Protein AF-A0A3D1BL23-F1 (afdb_monomer_lite)

Structure (mmCIF, N/CA/C/O backbone):
data_AF-A0A3D1BL23-F1
#
_entry.id   AF-A0A3D1BL23-F1
#
loop_
_atom_site.group_PDB
_atom_site.id
_atom_site.type_symbol
_atom_site.label_atom_id
_atom_site.label_alt_id
_atom_site.label_comp_id
_atom_site.label_asym_id
_atom_site.label_entity_id
_atom_site.label_seq_id
_atom_site.pdbx_PDB_ins_code
_atom_site.Cartn_x
_atom_site.Cartn_y
_atom_site.Cartn_z
_atom_site.occupancy
_atom_site.B_iso_or_equiv
_atom_site.auth_seq_id
_atom_site.auth_comp_id
_atom_site.auth_asym_id
_atom_site.auth_atom_id
_atom_site.pdbx_PDB_model_num
ATOM 1 N N . MET A 1 1 ? 19.095 0.048 10.665 1.00 53.22 1 MET A N 1
ATOM 2 C CA . MET A 1 1 ? 18.058 0.632 11.537 1.00 53.22 1 MET A CA 1
ATOM 3 C C . MET A 1 1 ? 16.745 0.515 10.793 1.00 53.22 1 MET A C 1
ATOM 5 O O . MET A 1 1 ? 16.735 0.806 9.604 1.00 53.22 1 MET A O 1
ATOM 9 N N . GLU A 1 2 ? 15.693 0.017 11.433 1.00 65.81 2 GLU A N 1
ATOM 10 C CA . GLU A 1 2 ? 14.352 0.005 10.842 1.00 65.81 2 GLU A CA 1
ATOM 11 C C . GLU A 1 2 ? 13.846 1.453 10.777 1.00 65.81 2 GLU A C 1
ATOM 13 O O . GLU A 1 2 ? 13.787 2.131 11.804 1.00 65.81 2 GLU A O 1
ATOM 18 N N . LYS A 1 3 ? 13.578 1.963 9.569 1.00 76.31 3 LYS A N 1
ATOM 19 C CA . LYS A 1 3 ? 13.013 3.302 9.367 1.00 76.31 3 LYS A CA 1
ATOM 20 C C . LYS A 1 3 ? 11.494 3.176 9.291 1.00 76.31 3 LYS A C 1
ATOM 22 O O . LYS A 1 3 ? 10.976 2.511 8.401 1.00 76.31 3 LYS A O 1
ATOM 27 N N . THR A 1 4 ? 10.795 3.828 10.214 1.00 84.38 4 THR A N 1
ATOM 28 C CA . THR A 1 4 ? 9.339 4.014 10.164 1.00 84.38 4 THR A CA 1
ATOM 29 C C . THR A 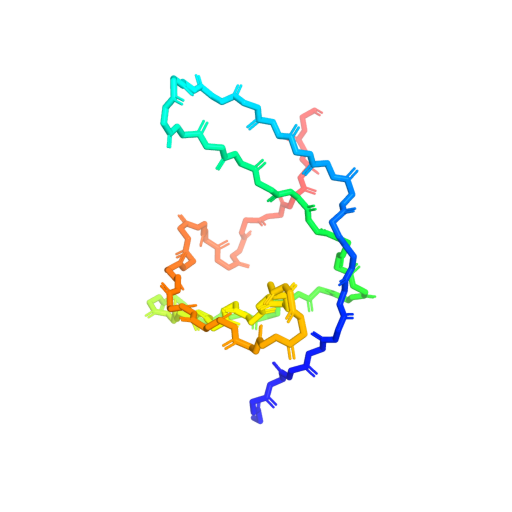1 4 ? 9.058 5.502 10.048 1.00 84.38 4 THR A C 1
ATOM 31 O O . THR A 1 4 ? 9.647 6.296 10.781 1.00 84.38 4 THR A O 1
ATOM 34 N N . PHE A 1 5 ? 8.161 5.879 9.143 1.00 87.50 5 PHE A N 1
ATOM 35 C CA . PHE A 1 5 ? 7.722 7.259 8.984 1.00 87.50 5 PHE A CA 1
ATOM 36 C C . PHE A 1 5 ? 6.217 7.311 8.735 1.00 87.50 5 PHE A C 1
ATOM 38 O O . PHE A 1 5 ? 5.626 6.385 8.179 1.00 87.50 5 PHE A O 1
ATOM 45 N N . GLU A 1 6 ? 5.598 8.411 9.154 1.00 88.69 6 GLU A N 1
ATOM 46 C CA . GLU A 1 6 ? 4.208 8.700 8.826 1.00 88.69 6 GLU A CA 1
ATOM 47 C C . GLU A 1 6 ? 4.134 9.466 7.506 1.00 88.69 6 GLU A C 1
ATOM 49 O O . GLU A 1 6 ? 4.940 10.354 7.227 1.00 88.69 6 GLU A O 1
ATOM 54 N N . THR A 1 7 ? 3.145 9.132 6.683 1.00 88.56 7 THR A N 1
ATOM 55 C CA . THR A 1 7 ? 2.914 9.804 5.406 1.00 88.56 7 THR A CA 1
ATOM 56 C C . THR A 1 7 ? 1.426 9.865 5.069 1.00 88.56 7 THR A C 1
ATOM 58 O O . THR A 1 7 ? 0.592 9.241 5.729 1.00 88.56 7 THR A O 1
ATOM 61 N N . LYS A 1 8 ? 1.079 10.650 4.048 1.00 86.38 8 LYS A N 1
ATOM 62 C CA . LYS A 1 8 ? -0.286 10.834 3.555 1.00 86.38 8 LYS A CA 1
ATOM 63 C C . LYS A 1 8 ? -0.461 10.149 2.204 1.00 86.38 8 LYS A C 1
ATOM 65 O O . LYS A 1 8 ? 0.450 10.122 1.377 1.00 86.38 8 LYS A O 1
ATOM 70 N N . VAL A 1 9 ? -1.666 9.633 1.973 1.00 88.75 9 VAL A N 1
ATOM 71 C CA . VAL A 1 9 ? -2.093 9.191 0.642 1.00 88.75 9 VAL A CA 1
ATOM 72 C C . VAL A 1 9 ? -2.272 10.432 -0.229 1.00 88.75 9 VAL A C 1
ATOM 74 O O . VAL A 1 9 ? -3.037 11.325 0.133 1.00 88.75 9 VAL A O 1
ATOM 77 N N . ILE A 1 10 ? -1.571 10.483 -1.358 1.00 92.81 10 ILE A N 1
ATOM 78 C CA . ILE A 1 10 ? -1.659 11.581 -2.332 1.00 92.81 10 ILE A CA 1
ATOM 79 C C . ILE A 1 10 ? -2.597 11.245 -3.493 1.00 92.81 10 ILE A C 1
ATOM 81 O O . ILE A 1 10 ? -3.190 12.143 -4.080 1.00 92.81 10 ILE A O 1
ATOM 85 N N . GLU A 1 11 ? -2.770 9.958 -3.805 1.00 93.12 11 GLU A N 1
ATOM 86 C CA . GLU A 1 11 ? -3.648 9.513 -4.885 1.00 93.12 11 GLU A CA 1
ATOM 87 C C . GLU A 1 11 ? -4.191 8.106 -4.613 1.00 93.12 11 GLU A C 1
ATOM 89 O O . GLU A 1 11 ? -3.479 7.234 -4.104 1.00 93.12 11 GLU A O 1
ATOM 94 N N . VAL A 1 12 ? -5.451 7.878 -4.992 1.00 93.06 12 VAL A N 1
ATOM 95 C CA . VAL A 1 12 ? -6.094 6.560 -4.991 1.00 93.06 12 VAL A CA 1
ATOM 96 C C . VAL A 1 12 ? -6.596 6.267 -6.400 1.00 93.06 12 VAL A C 1
ATOM 98 O O . VAL A 1 12 ? -7.488 6.950 -6.895 1.00 93.06 12 VAL A O 1
ATOM 101 N N . ILE A 1 13 ? -6.051 5.227 -7.028 1.00 95.31 13 ILE A N 1
ATOM 102 C CA . ILE A 1 13 ? -6.380 4.828 -8.400 1.00 95.31 1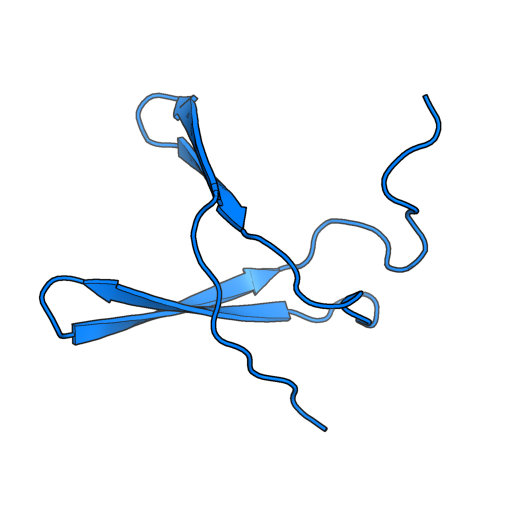3 ILE A CA 1
ATOM 103 C C . ILE A 1 13 ? -7.157 3.511 -8.355 1.00 95.31 13 ILE A C 1
ATOM 105 O O . ILE A 1 13 ? -6.634 2.491 -7.901 1.00 95.31 13 ILE A O 1
ATOM 109 N N . GLN A 1 14 ? -8.395 3.501 -8.850 1.00 96.19 14 GLN A N 1
ATOM 110 C CA . GLN A 1 14 ? -9.154 2.264 -9.054 1.00 96.19 14 GLN A CA 1
ATOM 111 C C . GLN A 1 14 ? -8.615 1.541 -10.299 1.00 96.19 14 GLN A C 1
ATOM 113 O O . GLN A 1 14 ? -8.634 2.108 -11.387 1.00 96.19 14 GLN A O 1
ATOM 118 N N . ARG A 1 15 ? -8.129 0.302 -10.156 1.00 95.94 15 ARG A N 1
ATOM 119 C CA . ARG A 1 15 ? -7.569 -0.487 -11.272 1.00 95.94 15 ARG A CA 1
ATOM 120 C C . ARG A 1 15 ? -8.565 -1.501 -11.838 1.00 95.94 15 ARG A C 1
ATOM 122 O O . ARG A 1 15 ? -8.637 -1.665 -13.047 1.00 95.94 15 ARG A O 1
ATOM 129 N N . ALA A 1 16 ? -9.327 -2.157 -10.966 1.00 96.56 16 ALA A N 1
ATOM 130 C CA . ALA A 1 16 ? -10.384 -3.118 -11.300 1.00 96.56 16 ALA A CA 1
ATOM 131 C C . ALA A 1 16 ? -11.436 -3.119 -10.183 1.00 96.56 16 ALA A C 1
ATOM 133 O O . ALA A 1 16 ? -11.244 -2.410 -9.204 1.00 96.56 16 ALA A O 1
ATOM 134 N N . HIS A 1 17 ? -12.518 -3.898 -10.279 1.00 94.25 17 HIS A N 1
ATOM 135 C CA . HIS A 1 17 ? -13.596 -3.923 -9.271 1.00 94.25 17 HIS A CA 1
ATOM 136 C C . HIS A 1 17 ? -13.087 -4.070 -7.818 1.00 94.25 17 HIS A C 1
ATOM 138 O O . HIS A 1 17 ? -13.550 -3.365 -6.923 1.00 94.25 17 HIS A O 1
ATOM 144 N N . ASP A 1 18 ? -12.078 -4.909 -7.597 1.00 95.44 18 ASP A N 1
ATOM 145 C CA . ASP A 1 18 ? -11.502 -5.260 -6.294 1.00 95.44 18 ASP A CA 1
ATOM 146 C C . ASP A 1 18 ? -10.036 -4.819 -6.110 1.00 95.44 18 ASP A C 1
ATOM 148 O O . ASP A 1 18 ? -9.443 -5.062 -5.059 1.00 95.44 18 ASP A O 1
ATOM 152 N N . ILE A 1 19 ? -9.454 -4.115 -7.089 1.00 93.62 19 ILE A N 1
ATOM 153 C CA . ILE A 1 19 ? -8.045 -3.696 -7.064 1.00 93.62 19 ILE A CA 1
ATOM 154 C C . ILE A 1 19 ? -7.941 -2.170 -7.042 1.00 93.62 19 ILE A C 1
ATOM 156 O O . ILE A 1 19 ? -8.453 -1.478 -7.928 1.00 93.62 19 ILE A O 1
ATOM 160 N N . LYS A 1 20 ? -7.198 -1.643 -6.061 1.00 92.75 20 LYS A N 1
ATOM 161 C CA . LYS A 1 20 ? -6.832 -0.223 -5.960 1.00 92.75 20 LYS A CA 1
ATOM 162 C C . LYS A 1 20 ? -5.327 -0.059 -5.779 1.00 92.75 20 LYS A C 1
ATOM 164 O O . LYS A 1 20 ? -4.699 -0.829 -5.057 1.00 92.75 20 LYS A O 1
ATOM 169 N N . SER A 1 21 ? -4.768 0.976 -6.394 1.00 91.62 21 SER A N 1
ATOM 170 C CA . SER A 1 21 ? -3.415 1.456 -6.114 1.00 91.62 21 SER A CA 1
ATOM 171 C C . SER A 1 21 ? -3.491 2.703 -5.237 1.00 91.62 21 SER A C 1
ATOM 173 O O . SER A 1 21 ? -4.329 3.573 -5.470 1.00 91.62 21 SER A O 1
ATOM 175 N N . PHE A 1 22 ? -2.590 2.806 -4.265 1.00 89.75 22 PHE A N 1
ATOM 176 C CA . PHE A 1 22 ? -2.438 3.975 -3.402 1.00 89.75 22 PHE A CA 1
ATOM 177 C C . PHE A 1 22 ? -1.047 4.552 -3.627 1.00 89.75 22 PHE A C 1
ATOM 179 O O . PHE A 1 22 ? -0.069 3.805 -3.622 1.00 89.75 22 PHE A O 1
ATOM 186 N N . ARG A 1 23 ? -0.957 5.865 -3.829 1.00 89.38 23 ARG A N 1
ATOM 187 C CA . ARG A 1 23 ? 0.320 6.581 -3.857 1.00 89.38 23 ARG A CA 1
ATOM 188 C C . ARG A 1 23 ? 0.484 7.365 -2.566 1.00 89.38 23 ARG A C 1
ATOM 190 O O . ARG A 1 23 ? -0.475 7.963 -2.077 1.00 89.38 23 ARG A O 1
ATOM 197 N N . PHE A 1 24 ? 1.702 7.376 -2.044 1.00 86.69 24 PHE A N 1
ATOM 198 C CA . PHE A 1 24 ? 2.078 8.064 -0.814 1.00 86.69 24 PHE A CA 1
ATOM 199 C C . PHE A 1 24 ? 3.180 9.077 -1.118 1.00 86.69 24 PHE A C 1
ATOM 201 O O . PHE A 1 24 ? 3.998 8.839 -2.005 1.00 86.69 24 PHE A O 1
ATOM 208 N N . SER A 1 25 ? 3.224 10.187 -0.383 1.00 85.88 25 SER A N 1
ATOM 209 C CA . SER A 1 25 ? 4.371 11.098 -0.444 1.00 85.88 25 SER A CA 1
ATOM 210 C C . SER A 1 25 ? 5.575 10.472 0.268 1.00 85.88 25 SER A C 1
ATOM 212 O O . SER A 1 25 ? 5.489 10.165 1.456 1.00 85.88 25 SER A O 1
ATOM 214 N N . ALA A 1 26 ? 6.701 10.287 -0.411 1.00 78.88 26 ALA A N 1
ATOM 215 C CA . ALA A 1 26 ? 7.954 9.959 0.265 1.00 78.88 26 ALA A CA 1
ATOM 216 C C . ALA A 1 26 ? 8.619 11.267 0.724 1.00 78.88 26 ALA A C 1
ATOM 218 O O . ALA A 1 26 ? 8.743 12.199 -0.067 1.00 78.88 26 ALA A O 1
ATOM 219 N N . ALA A 1 27 ? 8.976 11.370 2.008 1.00 70.94 27 ALA A N 1
ATOM 220 C CA . ALA A 1 27 ? 9.667 12.553 2.539 1.00 70.94 27 ALA A CA 1
ATOM 221 C C . ALA A 1 27 ? 11.167 12.556 2.190 1.00 70.94 27 ALA A C 1
ATOM 223 O O . ALA A 1 27 ? 11.796 13.609 2.162 1.00 70.94 27 ALA A O 1
ATOM 224 N N . GLU A 1 28 ? 11.718 11.373 1.933 1.00 75.88 28 GLU A N 1
ATOM 225 C CA . GLU A 1 28 ? 13.103 11.110 1.557 1.00 75.88 28 GLU A CA 1
ATOM 226 C C . GLU A 1 28 ? 13.147 9.872 0.652 1.00 75.88 28 GLU A C 1
ATOM 228 O O . GLU A 1 28 ? 12.189 9.089 0.624 1.00 75.88 28 GLU A O 1
ATOM 233 N N . ASP A 1 29 ? 14.256 9.690 -0.064 1.00 76.44 29 ASP A N 1
ATOM 234 C CA . ASP A 1 29 ? 14.504 8.461 -0.811 1.00 76.44 29 ASP A CA 1
ATOM 235 C C . ASP A 1 29 ? 14.541 7.264 0.148 1.00 76.44 29 ASP A C 1
ATOM 237 O O . ASP A 1 29 ? 15.180 7.285 1.206 1.00 76.44 29 ASP A O 1
ATOM 241 N N . ILE A 1 30 ? 13.802 6.213 -0.210 1.00 78.75 30 ILE A N 1
ATOM 242 C CA . ILE A 1 30 ? 13.691 5.002 0.600 1.00 78.75 30 ILE A CA 1
ATOM 243 C C . ILE A 1 30 ? 14.698 3.989 0.071 1.00 78.75 30 ILE A C 1
ATOM 245 O O . ILE A 1 30 ? 14.444 3.307 -0.920 1.00 78.75 30 ILE A O 1
ATOM 249 N N . ASP A 1 31 ? 15.820 3.855 0.771 1.00 82.50 31 ASP A N 1
ATOM 250 C CA . ASP A 1 31 ? 16.789 2.798 0.499 1.00 82.50 31 ASP A CA 1
ATOM 251 C C . ASP A 1 31 ? 16.261 1.438 0.975 1.00 82.50 31 ASP A C 1
ATOM 253 O O . ASP A 1 31 ? 15.881 1.262 2.137 1.00 82.50 31 ASP A O 1
ATOM 257 N N . PHE A 1 32 ? 16.298 0.439 0.094 1.00 84.25 32 PHE A N 1
ATOM 258 C CA . PHE A 1 32 ? 15.983 -0.950 0.426 1.00 84.25 32 PHE A CA 1
ATOM 259 C C . PHE A 1 32 ? 16.893 -1.922 -0.335 1.00 84.25 32 PHE A C 1
ATOM 261 O O . PHE A 1 32 ? 17.443 -1.615 -1.389 1.00 84.25 32 PHE A O 1
ATOM 268 N N . LYS A 1 33 ? 17.073 -3.126 0.208 1.00 85.75 33 LYS A N 1
ATOM 269 C CA . LYS A 1 33 ? 17.790 -4.231 -0.436 1.00 85.75 33 LYS A CA 1
ATOM 270 C C . LYS A 1 33 ? 16.812 -5.113 -1.219 1.00 85.75 33 LYS A C 1
ATOM 272 O O . LYS A 1 33 ? 15.669 -5.281 -0.783 1.00 85.75 33 LYS A O 1
ATOM 277 N N . PRO A 1 34 ? 17.254 -5.755 -2.317 1.00 84.50 34 PRO A N 1
ATOM 278 C CA . PRO A 1 34 ? 16.428 -6.723 -3.030 1.00 84.50 34 PRO A CA 1
ATOM 279 C C . PRO A 1 34 ? 15.913 -7.825 -2.093 1.00 84.50 34 PRO A C 1
ATOM 281 O O . PRO A 1 34 ? 16.660 -8.338 -1.258 1.00 84.50 34 PRO A O 1
ATOM 284 N N . GLY A 1 35 ? 14.633 -8.180 -2.227 1.00 85.25 35 GLY A N 1
ATOM 285 C CA . GLY A 1 35 ? 13.978 -9.205 -1.406 1.00 85.25 35 GLY A CA 1
ATOM 286 C C . GLY A 1 35 ? 13.464 -8.727 -0.041 1.00 85.25 35 GLY A C 1
ATOM 287 O O . GLY A 1 35 ? 12.885 -9.528 0.691 1.00 85.25 35 GLY A O 1
ATOM 288 N N . GLN A 1 36 ? 13.636 -7.449 0.315 1.00 89.75 36 GLN A N 1
ATOM 289 C CA . GLN A 1 36 ? 12.995 -6.882 1.504 1.00 89.75 36 GLN A CA 1
ATOM 290 C C . GLN A 1 36 ? 11.498 -6.607 1.287 1.00 89.75 36 GLN A C 1
ATOM 292 O O . GLN A 1 36 ? 10.999 -6.493 0.166 1.00 89.75 36 GLN A O 1
ATOM 297 N N . PHE A 1 37 ? 10.783 -6.487 2.401 1.00 90.25 37 PHE A N 1
ATOM 298 C CA . PHE A 1 37 ? 9.377 -6.107 2.470 1.00 90.25 37 PHE A CA 1
ATOM 299 C C . PHE A 1 37 ? 9.222 -4.898 3.396 1.00 90.25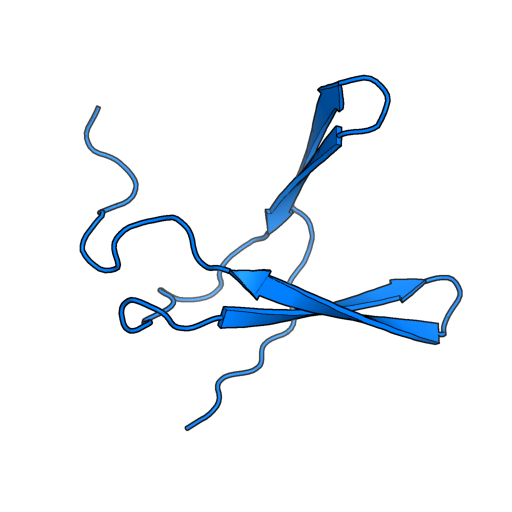 37 PHE A C 1
ATOM 301 O O . PHE A 1 37 ? 10.114 -4.599 4.191 1.00 90.25 37 PHE A O 1
ATOM 308 N N . PHE A 1 38 ? 8.072 -4.234 3.324 1.00 88.75 38 PHE A N 1
ATOM 309 C CA . PHE A 1 38 ? 7.682 -3.197 4.277 1.00 88.75 38 PHE A CA 1
ATOM 310 C C . PHE A 1 38 ? 6.344 -3.538 4.936 1.00 88.75 38 PHE A C 1
ATOM 312 O O . PHE A 1 38 ? 5.567 -4.357 4.431 1.00 88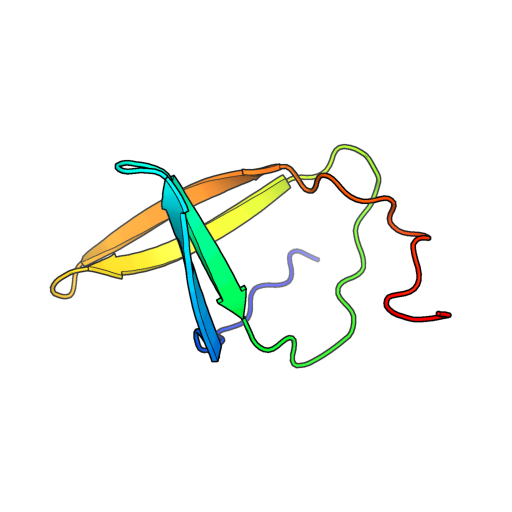.75 38 PHE A O 1
ATOM 319 N N . VAL A 1 39 ? 6.076 -2.911 6.080 1.00 91.88 39 VAL A N 1
ATOM 320 C CA . VAL A 1 39 ? 4.788 -3.003 6.773 1.00 91.88 39 VAL A CA 1
ATOM 321 C C . VAL A 1 39 ? 4.039 -1.699 6.560 1.00 91.88 39 VAL A C 1
ATOM 323 O O . VAL A 1 39 ? 4.531 -0.630 6.909 1.00 91.88 39 VAL A O 1
ATOM 326 N N . LEU A 1 40 ? 2.837 -1.787 5.997 1.00 90.50 40 LEU A N 1
ATOM 327 C CA . LEU A 1 40 ? 1.917 -0.661 5.928 1.00 90.50 40 LEU A CA 1
ATOM 328 C C . LEU A 1 40 ? 0.945 -0.746 7.101 1.00 90.50 40 LEU A C 1
ATOM 330 O O . LEU A 1 40 ? 0.217 -1.734 7.224 1.00 90.50 40 LEU A O 1
ATOM 334 N N . THR A 1 41 ? 0.897 0.310 7.909 1.00 91.25 41 THR A N 1
ATOM 335 C CA . THR A 1 41 ? -0.110 0.490 8.958 1.00 91.25 41 THR A CA 1
ATOM 336 C C . THR A 1 41 ? -1.069 1.598 8.548 1.00 91.25 41 THR A C 1
ATOM 338 O O . THR A 1 41 ? -0.651 2.716 8.260 1.00 91.25 41 THR A O 1
ATOM 341 N N . ILE A 1 42 ? -2.366 1.297 8.531 1.00 86.75 42 ILE A N 1
ATOM 342 C CA . ILE A 1 42 ? -3.434 2.267 8.277 1.00 86.75 42 ILE A CA 1
ATOM 343 C C . ILE A 1 42 ? -4.407 2.300 9.452 1.00 86.75 42 ILE A C 1
ATOM 345 O O . ILE A 1 42 ? -4.788 1.262 9.990 1.00 86.75 42 ILE A O 1
ATOM 349 N N . LYS A 1 43 ? -4.852 3.501 9.831 1.00 84.69 43 LYS A N 1
ATOM 350 C CA . LYS A 1 43 ? -5.899 3.674 10.842 1.00 84.69 43 LYS A CA 1
ATOM 351 C C . LYS A 1 43 ? -7.274 3.556 10.201 1.00 84.69 43 LYS A C 1
ATOM 353 O O . LYS A 1 43 ? -7.708 4.448 9.476 1.00 84.69 43 LYS A O 1
ATOM 358 N N . ILE A 1 44 ? -7.990 2.480 10.508 1.00 82.38 44 ILE A N 1
ATOM 359 C CA . ILE A 1 44 ? -9.368 2.252 10.064 1.00 82.38 44 ILE A CA 1
ATOM 360 C C . ILE A 1 44 ? -10.281 2.366 11.281 1.00 82.38 44 ILE A C 1
ATOM 362 O O . ILE A 1 44 ? -10.210 1.550 12.197 1.00 82.38 44 ILE A O 1
ATOM 366 N N . LYS A 1 45 ? -11.158 3.379 11.301 1.00 89.19 45 LYS A N 1
ATOM 367 C CA . LYS A 1 45 ? -12.101 3.621 12.415 1.00 89.19 45 LYS A CA 1
ATOM 368 C C . LYS A 1 45 ? -11.400 3.663 13.788 1.00 89.19 45 LYS A C 1
ATOM 370 O O . LYS A 1 45 ? -11.883 3.086 14.758 1.00 89.19 45 LYS A O 1
ATOM 375 N N . GLY A 1 46 ? -10.232 4.306 13.848 1.00 88.00 46 GLY A N 1
ATOM 376 C CA . GLY A 1 46 ? -9.435 4.439 15.073 1.00 88.00 46 GLY A CA 1
ATOM 377 C C . GLY A 1 46 ? -8.651 3.190 15.492 1.00 88.00 46 GLY A C 1
ATOM 378 O O . GLY A 1 46 ? -8.003 3.230 16.531 1.00 88.00 46 GLY A O 1
ATOM 379 N N . LYS A 1 47 ? -8.681 2.104 14.708 1.00 91.38 47 LYS A N 1
ATOM 380 C CA . LYS A 1 47 ? -7.879 0.897 14.943 1.00 91.38 47 LYS A CA 1
ATOM 381 C C . LYS A 1 47 ? -6.767 0.777 13.912 1.00 91.38 47 LYS A C 1
ATOM 383 O O . LYS A 1 47 ? -7.002 1.021 12.727 1.00 91.38 47 LYS A O 1
ATOM 388 N N . ASP A 1 48 ? -5.595 0.354 14.361 1.00 91.94 48 ASP A N 1
ATOM 389 C CA . ASP A 1 48 ? -4.474 0.068 13.475 1.00 91.94 48 ASP A CA 1
ATOM 390 C C . ASP A 1 48 ? -4.727 -1.251 12.737 1.00 91.94 48 ASP A C 1
ATOM 392 O O . ASP A 1 48 ? -4.997 -2.288 13.34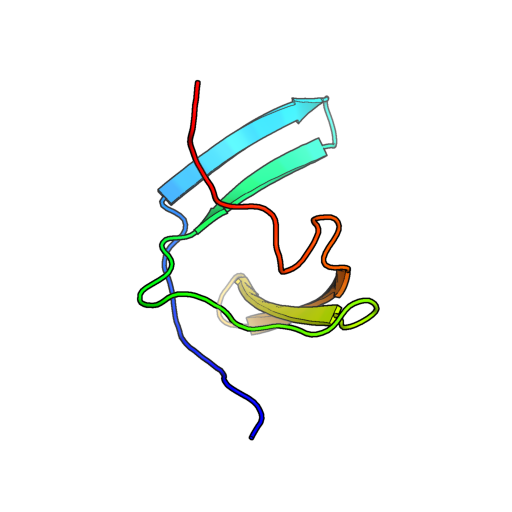5 1.00 91.94 48 ASP A O 1
ATOM 396 N N . ALA A 1 49 ? -4.650 -1.201 11.412 1.00 89.94 49 ALA A N 1
ATOM 397 C CA . ALA A 1 49 ? -4.607 -2.367 10.548 1.00 89.94 49 ALA A CA 1
ATOM 398 C C . ALA A 1 49 ? -3.238 -2.403 9.871 1.00 89.94 49 ALA A C 1
ATOM 400 O O . ALA A 1 49 ? -2.853 -1.447 9.200 1.00 89.94 49 ALA A O 1
ATOM 401 N N . ASN A 1 50 ? -2.511 -3.501 10.055 1.00 93.38 50 ASN A N 1
ATOM 402 C CA . ASN A 1 50 ? -1.160 -3.687 9.545 1.00 93.38 50 ASN A CA 1
ATOM 403 C C . ASN A 1 50 ? -1.112 -4.811 8.504 1.00 93.38 50 ASN A C 1
ATOM 405 O O . ASN A 1 50 ? -1.819 -5.818 8.599 1.00 93.38 50 ASN A O 1
ATOM 409 N N . LYS A 1 51 ? -0.288 -4.636 7.469 1.00 91.88 51 LYS A N 1
ATOM 410 C CA . LYS A 1 51 ? -0.071 -5.672 6.457 1.00 91.88 51 LYS A CA 1
ATOM 411 C C . LYS A 1 51 ? 1.325 -5.574 5.851 1.00 91.88 51 LYS A C 1
ATOM 413 O O . LYS A 1 51 ? 1.828 -4.483 5.601 1.00 91.88 51 LYS A O 1
ATOM 418 N N . HIS A 1 52 ? 1.920 -6.737 5.608 1.00 92.25 52 HIS A N 1
ATOM 419 C CA . HIS A 1 52 ? 3.197 -6.875 4.919 1.00 92.25 52 HIS A CA 1
ATOM 420 C C . HIS A 1 52 ? 3.003 -6.752 3.406 1.00 92.25 52 HIS A C 1
ATOM 422 O O . HIS A 1 52 ? 2.099 -7.381 2.850 1.00 92.25 52 HIS A O 1
ATOM 428 N N . PHE A 1 53 ? 3.874 -5.986 2.756 1.00 89.81 53 PHE A N 1
ATOM 429 C CA . PHE A 1 53 ? 3.912 -5.805 1.309 1.00 89.81 53 PHE A CA 1
ATOM 430 C C . PHE A 1 53 ? 5.333 -6.008 0.780 1.00 89.81 53 PHE A C 1
ATOM 432 O O . PHE A 1 53 ? 6.306 -5.551 1.380 1.00 89.81 53 PHE A O 1
ATOM 439 N N . SER A 1 54 ? 5.452 -6.691 -0.357 1.00 88.19 54 SER A N 1
ATOM 440 C CA . SER A 1 54 ? 6.712 -6.830 -1.086 1.00 88.19 54 SER A CA 1
ATOM 441 C C . SER A 1 54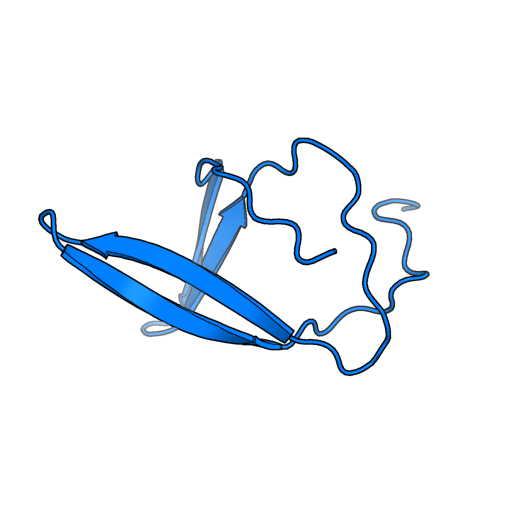 ? 7.049 -5.549 -1.840 1.00 88.19 54 SER A C 1
ATOM 443 O O . SER A 1 54 ? 6.155 -4.907 -2.394 1.00 88.19 54 SER A O 1
ATOM 445 N N . ILE A 1 55 ? 8.337 -5.235 -1.941 1.00 86.75 55 ILE A N 1
ATOM 446 C CA . ILE A 1 55 ? 8.824 -4.197 -2.848 1.00 86.75 55 ILE A CA 1
ATOM 447 C C . ILE A 1 55 ? 9.098 -4.856 -4.203 1.00 86.75 55 ILE A C 1
ATOM 449 O O . ILE A 1 55 ? 9.888 -5.794 -4.282 1.00 86.75 55 ILE A O 1
ATOM 453 N N . SER A 1 56 ? 8.388 -4.431 -5.249 1.00 82.25 56 SER A N 1
ATOM 454 C CA . SER A 1 56 ? 8.407 -5.095 -6.562 1.00 82.25 56 SER A CA 1
ATOM 455 C C . SER A 1 56 ? 9.332 -4.441 -7.593 1.00 82.25 56 SER A C 1
ATOM 457 O O . SER A 1 56 ? 9.468 -4.981 -8.685 1.00 82.25 56 SER A O 1
ATOM 459 N N . ASN A 1 57 ? 9.935 -3.292 -7.277 1.00 78.00 57 ASN A N 1
ATOM 460 C CA . ASN A 1 57 ? 10.861 -2.569 -8.153 1.00 78.00 57 ASN A CA 1
ATOM 461 C C . ASN A 1 57 ? 12.327 -2.815 -7.756 1.00 78.00 57 ASN A C 1
ATOM 463 O O . ASN A 1 57 ? 12.613 -3.234 -6.629 1.00 78.00 57 ASN A O 1
ATOM 467 N N . SER A 1 58 ? 13.264 -2.549 -8.673 1.00 79.44 58 SER A N 1
ATOM 468 C CA . SER A 1 58 ? 14.694 -2.640 -8.344 1.00 79.44 58 SER A CA 1
ATOM 469 C C . SER A 1 58 ? 15.109 -1.458 -7.453 1.00 79.44 58 SER A C 1
ATOM 471 O O . SER A 1 58 ? 14.695 -0.332 -7.729 1.00 79.44 58 SER A O 1
ATOM 473 N N . PRO A 1 59 ? 15.975 -1.648 -6.436 1.00 77.44 59 PRO A N 1
ATOM 474 C CA . PRO A 1 59 ? 16.538 -0.534 -5.665 1.00 77.44 59 PRO A CA 1
ATOM 475 C C . PRO A 1 59 ? 17.332 0.471 -6.509 1.00 77.44 59 PRO A C 1
ATOM 477 O O . PRO A 1 59 ? 17.551 1.598 -6.087 1.00 77.44 59 PRO A O 1
ATOM 480 N N . THR A 1 60 ? 17.808 0.057 -7.686 1.00 76.12 60 THR A N 1
ATOM 481 C CA . THR A 1 60 ? 18.562 0.908 -8.621 1.00 76.12 60 THR A CA 1
ATOM 482 C C . THR A 1 60 ? 17.680 1.597 -9.660 1.00 76.12 60 THR A C 1
ATOM 484 O O . THR A 1 60 ? 18.188 2.344 -10.495 1.00 76.12 60 THR A O 1
ATOM 487 N N . GLU A 1 61 ? 16.375 1.333 -9.643 1.00 69.94 61 GLU A N 1
ATOM 488 C CA . GLU A 1 61 ? 15.421 1.919 -10.576 1.00 69.94 61 GLU A CA 1
ATOM 489 C C . GLU A 1 61 ? 15.174 3.382 -10.188 1.00 69.94 61 GLU A C 1
ATOM 491 O O . GLU A 1 61 ? 14.481 3.675 -9.214 1.00 69.94 61 GLU A O 1
ATOM 496 N N . LYS A 1 62 ? 15.790 4.314 -10.924 1.00 58.66 62 LYS A N 1
ATOM 497 C CA . LYS A 1 62 ? 15.546 5.751 -10.759 1.00 58.66 62 LYS A CA 1
ATOM 498 C C . LYS A 1 62 ? 14.131 6.071 -11.246 1.00 58.66 62 LYS A C 1
ATOM 500 O O . LYS A 1 62 ? 13.788 5.774 -12.387 1.00 58.66 62 LYS A O 1
ATOM 505 N N . GLN A 1 63 ? 13.310 6.685 -10.395 1.00 57.72 63 GLN A N 1
ATOM 506 C CA . GLN A 1 63 ? 12.002 7.205 -10.799 1.00 57.72 63 GLN A CA 1
ATOM 507 C C . GLN A 1 63 ? 12.202 8.410 -11.737 1.00 57.72 63 GLN A C 1
ATOM 509 O O . GLN A 1 63 ? 12.448 9.517 -11.269 1.00 57.72 63 GLN A O 1
ATOM 514 N N . GLY A 1 64 ? 12.085 8.183 -13.049 1.00 54.78 64 GLY A N 1
ATOM 515 C CA . GLY A 1 64 ? 11.967 9.227 -14.072 1.00 54.78 64 GLY A CA 1
ATOM 516 C C . GLY A 1 64 ? 13.223 9.474 -14.913 1.00 54.78 64 GLY A C 1
ATOM 517 O O . GLY A 1 64 ? 14.048 10.310 -14.564 1.00 54.78 64 GLY A O 1
ATOM 518 N N . GLU A 1 65 ? 13.289 8.807 -16.063 1.00 38.34 65 GLU A N 1
ATOM 519 C CA . GLU A 1 65 ? 13.841 9.319 -17.325 1.00 38.34 65 GLU A CA 1
ATOM 520 C C . GLU A 1 65 ? 12.954 8.730 -18.433 1.00 38.34 65 GLU A C 1
ATOM 522 O O . GLU A 1 65 ? 13.171 7.603 -18.861 1.00 38.34 65 GLU A O 1
ATOM 527 N N . ASP A 1 66 ? 11.894 9.456 -18.791 1.00 40.38 66 ASP A N 1
ATOM 528 C CA . ASP A 1 66 ? 11.159 9.378 -20.063 1.00 40.38 66 ASP A CA 1
ATOM 529 C C . ASP A 1 66 ? 10.487 10.742 -20.301 1.00 40.38 66 ASP A C 1
ATOM 531 O O . ASP A 1 66 ? 9.871 11.271 -19.340 1.00 40.38 66 ASP A O 1
#

Radius of gyration: 13.68 Å; chains: 1; bounding box: 32×22×35 Å

Foldseek 3Di:
DDDDDDWDFPDWADDDPPDIDTDTDDPDLDADDPPDWDKDWDQDPNDTDIDIDDDPDHSPDDPDDD

pLDDT: mean 83.44, std 12.54, range [38.34, 96.56]

Sequence (66 aa):
MEKTFETKVIEVIQRAHDIKSFRFSAAEDIDFKPGQFFVLTIKIKGKDANKHFSISNSPTEKQGED

Secondary structure (DSSP, 8-state):
--------EEEEEEEETTEEEEEE--SS-----TT-EEEEEEEETTEEEEEEEE--S-TT--S---